Protein 7QTP (pdb70)

Radius of gyration: 11.74 Å; Cα contacts (8 Å, |Δi|>4): 234; chains: 2; bounding box: 33×28×25 Å

Nearest PDB structures (foldseek):
  7qtp-assembly1_A  TM=1.011E+00  e=6.847E-17  Homo sapiens
  8b87-assembly1_A  TM=9.877E-01  e=2.131E-13  Homo sapiens
  8b87-assembly1_B  TM=9.893E-01  e=3.385E-13  Homo sapiens
  7qto-assembly1_A  TM=9.683E-01  e=3.195E-13  Homo sapiens
  6mtv-assembly1_A  TM=9.563E-01  e=1.615E-12  Homo sapie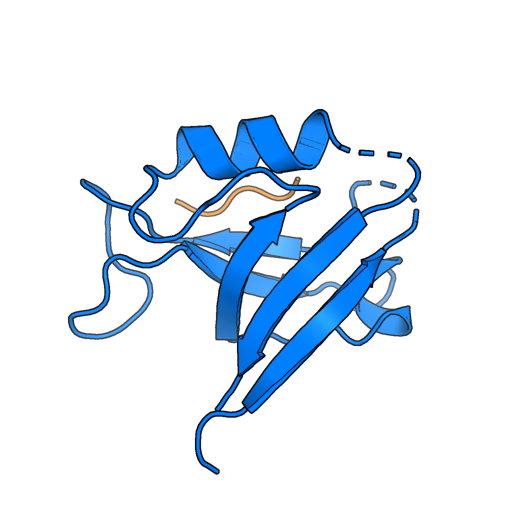ns

Solvent-accessible surface area: 5167 Å² total; per-residue (Å²): 124,152,100,97,94,42,75,14,81,2,134,104,35,18,1,5,0,9,1,0,107,75,34,90,74,74,87,78,140,35,80,11,1,4,0,16,138,41,50,82,150,4,18,0,29,163,27,16,3,129,89,25,0,37,1,3,45,0,39,56,73,73,1,115,35,7,79,23,100,70,0,15,115,15,8,162,72,36,154,32,8,100,0,70,0,75,51,115,136,98,21,138,27

B-factor: mean 53.15, std 18.27, range [13.4, 107.46]

GO terms:
  GO:0035591 signaling adaptor a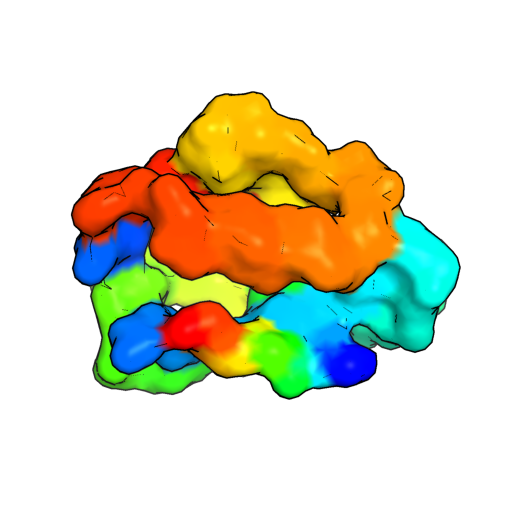ctivity (F, IDA)
  GO:0042734 presynaptic membrane (C, IDA)
  GO:0045211 postsynaptic membrane (C, IDA)
  GO:0005886 plasma membrane (C, IDA)
  GO:0005911 cell-cell junction (C, IDA)
  GO:0005912 adherens junction (C, IDA)
  GO:0031252 cell leading edge (C, IDA)
  GO:0045930 negative regulation of mitotic cell cycle (P, IDA)
  GO:0008283 cell population proliferation (P, IDA)
  GO:0070161 anchoring junction (C, EXP)
  GO:0098609 cell-cell adhesion (P, IGI)
  GO:0001843 neural tube closure (P, IMP)
  GO:0001921 positive regulation of receptor recycling (P, IMP)
  GO:0035089 establi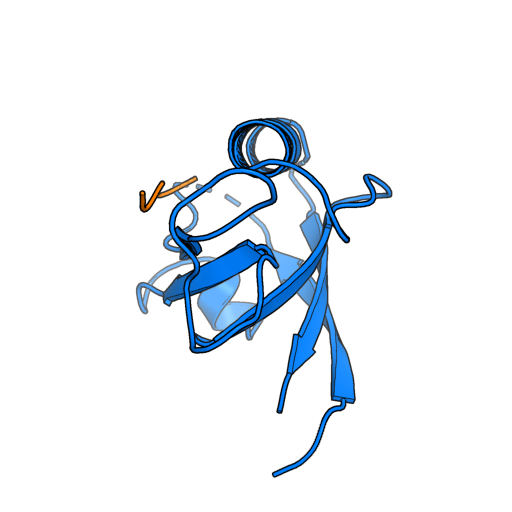shment of apical/basal cell polarity (P, IMP)
  GO:0043065 positive regulation of apoptotic process (P, IMP)
  GO:0016477 cell migration (P, IMP)
  GO:0030859 polarized epithelial cell differentiation (P, IMP)
  GO:0050918 positive chemotaxis (P, IMP)
  GO:0060561 apoptotic process involved in morphogenesis (P, IMP)
  GO:0090630 activation of GTPase activity (P, IMP)

Secondary structure (DSSP, 8-state):
---EEEEEEE---SEEEEE-BTS--SBTTB-SEEEEEE-SSSHHHHHT--TTPEEEEETTEE-TT-BHHHHHHHHHH---EEEEEEE-/--B--

InterPro domains:
  IPR001478 PDZ domain [PF00595] (730-811)
  IPR001478 PDZ domain [PF00595] (868-946)
  IPR001478 PDZ domain [PF00595] (1005-1089)
  IPR001478 PDZ domain [PF00595] (1103-1188)
  IPR001478 PDZ domain [PS50106] (728-815)
  IPR001478 PDZ domain [PS50106] (862-950)
  IPR001478 PDZ domain [PS50106] (1004-1093)
  IPR001478 PDZ domain [PS50106] (1100-1188)
  IPR001478 PDZ domain [SM00228] (736-815)
  IPR001478 PDZ domain [SM00228] (870-950)
  IPR001478 PDZ domain [SM00228] (1012-1093)
  IPR001478 PDZ domain [SM00228] (1109-1192)
  IPR001611 Leucine-rich repeat [PF13855] (36-94)
  IPR001611 Leucine-rich repeat [PF13855] (128-186)
  IPR001611 Leucine-rich repeat [PS51450] (60-81)
  IPR001611 Leucine-rich repeat [PS51450] (152-174)
  IPR001611 Leucine-rich repeat [PS51450] (198-219)
  IPR003591 Leucine-rich repeat, typical subtype [SM00369] (58-80)
  IPR003591 Leucine-rich repeat, typical subtype [SM00369] (81-104)
  IPR003591 Leucine-rich repeat, typical subtype [SM00369] (127-149)

Sequence (93 aa):
IEEEELTLTILGLGISIAGGKGSTPYKGDDEGIFISRVSEEGPAARAGVRVGDKLLEVNGVALQGAEHHEAVEALRGATAVQMRVWREIESKV

Structure (mmCIF, N/CA/C/O backbone):
data_7QTP
#
_entry.id   7QTP
#
_cell.length_a   58.535
_cell.length_b   51.202
_cell.length_c   27.868
_cell.angle_alpha   90.000
_cell.angle_beta   90.550
_cell.angle_gamma   90.000
#
_symmetry.space_group_name_H-M   'C 1 2 1'
#
loop_
_entity.id
_entity.type
_entity.pdbx_description
1 polymer 'Protein scribble homolog'
2 polymer 'Non-structural protein 1'
3 water water
#
loop_
_atom_site.group_PDB
_atom_site.id
_atom_site.type_symbol
_atom_site.label_atom_id
_atom_site.label_alt_id
_atom_site.label_comp_id
_atom_site.label_asym_id
_atom_site.label_entity_id
_atom_site.label_seq_id
_atom_site.pdbx_PDB_ins_code
_atom_site.Cartn_x
_atom_site.Cartn_y
_atom_site.Cartn_z
_atom_site.occupancy
_atom_site.B_iso_or_equiv
_atom_site.auth_seq_id
_atom_site.auth_comp_id
_atom_site.auth_asym_id
_atom_site.auth_atom_id
_atom_site.pdbx_PDB_model_num
ATOM 1 N N . ILE A 1 23 ? 28.25878 -20.25030 -8.73691 1.000 65.78101 722 ILE A N 1
ATOM 2 C CA . ILE A 1 23 ? 27.14283 -19.65285 -8.00915 1.000 71.06788 722 ILE A CA 1
ATOM 3 C C . ILE A 1 23 ? 27.20893 -18.12958 -8.04323 1.000 68.08481 722 ILE A C 1
ATOM 4 O O . ILE A 1 23 ? 28.07194 -17.52107 -7.40706 1.000 71.31764 722 ILE A O 1
ATOM 8 N N . GLU A 1 24 ? 26.29018 -17.52365 -8.79187 1.000 70.62411 723 GLU A N 1
ATOM 9 C CA . GLU A 1 24 ? 26.14831 -16.07785 -8.88205 1.000 72.28749 723 GLU A CA 1
ATOM 10 C C . GLU A 1 24 ? 24.68687 -15.72282 -8.63174 1.000 63.62891 723 GLU A C 1
ATOM 11 O O . GLU A 1 24 ? 23.84622 -16.59405 -8.38532 1.000 66.28478 723 GLU A O 1
ATOM 23 N N . GLU A 1 25 ? 24.37965 -14.43224 -8.70581 1.000 57.02556 724 GLU A N 1
ATOM 24 C CA . GLU A 1 25 ? 23.13607 -13.93876 -8.13867 1.000 53.03375 724 GLU A CA 1
ATOM 25 C C . GLU A 1 25 ? 21.96188 -14.16961 -9.08141 1.000 53.81312 724 GLU A C 1
ATOM 26 O O . GLU A 1 25 ? 22.09515 -14.17038 -10.31095 1.000 59.87216 724 GLU A O 1
ATOM 38 N N . GLU A 1 26 ? 20.79969 -14.36638 -8.46514 1.000 46.29244 725 GLU A N 1
ATOM 39 C CA . GLU A 1 26 ? 19.56451 -14.73705 -9.13598 1.000 53.19896 725 GLU A CA 1
ATOM 40 C C . GLU A 1 26 ? 18.43210 -14.23099 -8.26296 1.000 48.18237 725 GLU A C 1
ATOM 41 O O . GLU A 1 26 ? 18.39583 -14.55730 -7.07456 1.000 39.88632 725 GLU A O 1
ATOM 53 N N . GLU A 1 27 ? 17.51501 -13.45061 -8.82714 1.000 48.56569 726 GLU A N 1
ATOM 54 C CA . GLU A 1 27 ? 16.37691 -12.98709 -8.04346 1.000 44.11963 726 GLU A CA 1
ATOM 55 C C . GLU A 1 27 ? 15.26593 -14.02227 -8.09813 1.000 45.14888 726 GLU A C 1
ATOM 56 O O . GLU A 1 27 ? 14.93482 -14.53009 -9.17169 1.000 57.33380 726 GLU A O 1
ATOM 68 N N . LEU A 1 28 ? 14.66561 -14.30994 -6.94631 1.000 42.23816 727 LEU A N 1
ATOM 69 C CA . LEU A 1 28 ? 13.52677 -15.21427 -6.90087 1.000 42.86065 727 LEU A CA 1
ATOM 70 C C . LEU A 1 28 ? 12.45692 -14.66913 -5.95820 1.000 42.79715 727 LEU A C 1
ATOM 71 O O . LEU A 1 28 ? 12.74931 -13.91969 -5.02039 1.000 38.90055 727 LEU A O 1
ATOM 87 N N . THR A 1 29 ? 11.20494 -15.04203 -6.24159 1.000 45.25743 728 THR A N 1
ATOM 88 C CA . THR A 1 29 ? 10.06474 -14.81082 -5.36000 1.000 45.87220 728 THR A CA 1
ATOM 89 C C . THR A 1 29 ? 9.67566 -16.13437 -4.70874 1.000 45.53944 728 THR A C 1
ATOM 90 O O . THR A 1 29 ? 9.42126 -17.12708 -5.40157 1.000 48.03777 728 THR A O 1
ATOM 101 N N . LEU A 1 30 ? 9.66412 -16.14539 -3.37761 1.000 47.04106 729 LEU A N 1
ATOM 102 C CA . LEU A 1 30 ? 9.28647 -17.29477 -2.56563 1.000 48.01898 729 LEU A CA 1
ATOM 103 C C . LEU A 1 30 ? 8.00877 -16.95945 -1.81095 1.000 52.09113 729 LEU A C 1
ATOM 104 O O . LEU A 1 30 ? 7.82791 -15.82246 -1.36570 1.000 44.02430 729 LEU A O 1
ATOM 120 N N . THR A 1 31 ? 7.12598 -17.95265 -1.67947 1.000 48.30681 730 THR A N 1
ATOM 121 C CA . THR A 1 31 ? 5.75239 -17.75123 -1.22324 1.000 52.25596 730 THR A CA 1
ATOM 122 C C . THR A 1 31 ? 5.52173 -18.65206 -0.01680 1.000 51.59367 730 THR A C 1
ATOM 123 O O . THR A 1 31 ? 5.43629 -19.87641 -0.15390 1.000 56.79131 730 THR A O 1
ATOM 134 N N . ILE A 1 32 ? 5.46576 -18.05232 1.16513 1.000 48.04417 731 ILE A N 1
ATOM 135 C CA . ILE A 1 32 ? 5.33645 -18.79301 2.40109 1.000 51.48205 731 ILE A CA 1
ATOM 136 C C . ILE A 1 32 ? 3.86503 -18.76781 2.81635 1.000 63.27081 731 ILE A C 1
ATOM 137 O O . ILE A 1 32 ? 3.06024 -18.00873 2.28092 1.000 58.69568 731 ILE A O 1
ATOM 153 N N . LEU A 1 33 ? 3.51359 -19.62099 3.76682 1.000 66.30156 732 LEU A N 1
ATOM 154 C CA . LEU A 1 33 ? 2.12588 -19.79667 4.16582 1.000 71.39272 732 LEU A CA 1
ATOM 155 C C . LEU A 1 33 ? 1.92677 -19.19528 5.54661 1.000 72.58907 732 LEU A C 1
ATOM 156 O O . LEU A 1 33 ? 1.70984 -19.92015 6.51543 1.000 76.88539 732 LEU A O 1
ATOM 172 N N . GLY A 1 38 ? 5.26216 -20.13359 14.23552 1.000 89.04896 737 GLY A N 1
ATOM 173 C CA . GLY A 1 38 ? 6.16053 -19.28133 13.48753 1.000 87.21148 737 GLY A CA 1
ATOM 174 C C . GLY A 1 38 ? 6.34849 -19.78307 12.07107 1.000 77.82829 737 GLY A C 1
ATOM 175 O O . GLY A 1 38 ? 5.56072 -20.59153 11.57415 1.000 85.34975 737 GLY A O 1
ATOM 179 N N . LEU A 1 39 ? 7.39940 -19.29663 11.41250 1.000 77.60293 738 LEU A N 1
ATOM 180 C CA . LEU A 1 39 ? 7.70678 -19.69280 10.04366 1.000 68.34890 738 LEU A CA 1
ATOM 181 C C . LEU A 1 39 ? 9.13444 -20.21293 9.90712 1.000 66.28143 738 LEU A C 1
ATOM 182 O O . LEU A 1 39 ? 9.61010 -20.40841 8.78343 1.000 62.96516 738 LEU A O 1
ATOM 198 N N . GLY A 1 40 ? 9.83023 -20.44294 11.01818 1.000 68.68514 739 GLY A N 1
ATOM 199 C CA . GLY A 1 40 ? 11.05608 -21.21874 10.98331 1.000 68.50006 739 GLY A CA 1
ATOM 200 C C . GLY A 1 40 ? 12.18729 -20.59680 10.20676 1.000 65.65937 739 GLY A C 1
ATOM 201 O O . GLY A 1 40 ? 13.08481 -21.31526 9.75564 1.000 62.13218 739 GLY A O 1
ATOM 205 N N . ILE A 1 41 ? 12.15681 -19.27915 10.01817 1.000 58.81026 740 ILE A N 1
ATOM 206 C CA . ILE A 1 41 ? 13.27688 -18.51310 9.48665 1.000 53.94478 740 ILE A CA 1
ATOM 207 C C . ILE A 1 41 ? 13.73356 -17.53872 10.56432 1.000 57.64321 740 ILE A C 1
ATOM 208 O O . ILE A 1 41 ? 12.90832 -16.86605 11.19449 1.000 58.91758 740 ILE A O 1
ATOM 224 N N . SER A 1 42 ? 15.03986 -17.48212 10.79579 1.000 53.16685 741 SER A N 1
ATOM 225 C CA . SER A 1 42 ? 15.67751 -16.38190 11.50397 1.000 52.55058 741 SER A CA 1
ATOM 226 C C . SER A 1 42 ? 16.24382 -15.42202 10.46116 1.000 47.30063 741 SER A C 1
ATOM 227 O O . SER A 1 42 ? 16.67893 -15.84744 9.38784 1.000 44.65461 741 SER A O 1
ATOM 235 N N . ILE A 1 43 ? 16.18334 -14.11995 10.74952 1.000 46.37943 742 ILE A N 1
ATOM 236 C CA . ILE A 1 43 ? 16.72011 -13.10712 9.84516 1.000 42.18655 742 ILE A CA 1
ATOM 237 C C . ILE A 1 43 ? 17.78185 -12.31670 10.59513 1.000 47.77295 742 ILE A C 1
ATOM 238 O O . ILE A 1 43 ? 17.69150 -12.11281 11.81024 1.000 51.88123 742 ILE A O 1
ATOM 254 N N . ALA A 1 44 ? 18.81754 -11.90404 9.87200 1.000 39.73236 743 ALA A N 1
ATOM 255 C CA . ALA A 1 44 ? 19.90923 -11.13646 10.44893 1.000 40.35227 743 ALA A CA 1
ATOM 256 C C . ALA A 1 44 ? 20.20726 -9.92064 9.58021 1.000 40.02673 743 ALA A C 1
ATOM 257 O O . ALA A 1 44 ? 19.79881 -9.84432 8.41970 1.000 40.37300 743 ALA A O 1
ATOM 264 N N . GLY A 1 45 ? 20.89739 -8.94821 10.17279 1.000 41.22244 744 GLY A N 1
ATOM 265 C CA . GLY A 1 45 ? 21.41138 -7.79857 9.44766 1.000 36.56945 744 GLY A CA 1
ATOM 266 C C . GLY A 1 45 ? 20.44348 -6.62603 9.41114 1.000 39.97539 744 GLY A C 1
ATOM 267 O O . GLY A 1 45 ? 19.40217 -6.59869 10.07441 1.000 39.26888 744 GLY A O 1
ATOM 271 N N . GLY A 1 46 ? 20.81496 -5.63568 8.59698 1.000 43.35341 745 GLY A N 1
ATOM 272 C CA . GLY A 1 46 ? 20.03252 -4.42425 8.42919 1.000 47.85670 745 GLY A CA 1
ATOM 273 C C . GLY A 1 46 ? 20.83853 -3.15445 8.62704 1.000 53.92114 745 GLY A C 1
ATOM 274 O O . GLY A 1 46 ? 21.87710 -3.16693 9.29795 1.000 54.27523 745 GLY A O 1
ATOM 278 N N . LYS A 1 47 ? 20.36986 -2.05198 8.04305 1.000 59.47673 746 LYS A N 1
ATOM 279 C CA . LYS A 1 47 ? 21.06511 -0.78311 8.18212 1.000 56.84431 746 LYS A CA 1
ATOM 280 C C . LYS A 1 47 ? 21.20310 -0.42864 9.65483 1.000 62.04401 746 LYS A C 1
ATOM 281 O O . LYS A 1 47 ? 20.25976 -0.58499 10.43616 1.000 61.72745 746 LYS A O 1
ATOM 300 N N . GLY A 1 48 ? 22.38597 0.03463 10.03304 1.000 68.28122 747 GLY A N 1
ATOM 301 C CA . GLY A 1 48 ? 22.63991 0.34774 11.42818 1.000 74.48096 747 GLY A CA 1
ATOM 302 C C . GLY A 1 48 ? 22.53361 -0.85773 12.34217 1.000 75.72108 747 GLY A C 1
ATOM 303 O O . GLY A 1 48 ? 21.95670 -0.75767 13.42897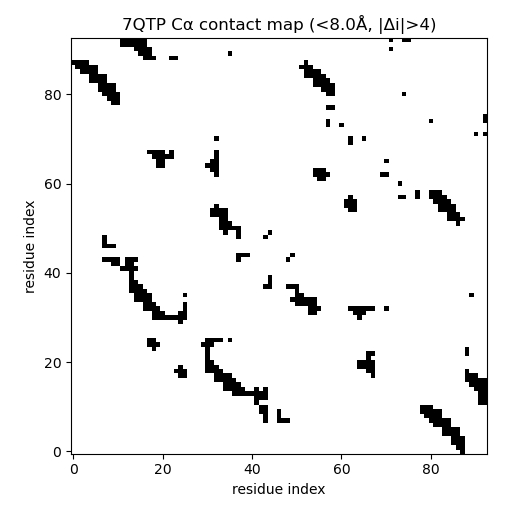 1.000 80.53227 747 GLY A O 1
ATOM 307 N N . SER A 1 49 ? 23.08919 -1.99065 11.92323 1.000 69.33871 748 SER A N 1
ATOM 308 C CA . SER A 1 49 ? 23.01842 -3.21089 12.71584 1.000 68.04544 748 SER A CA 1
ATOM 309 C C . SER A 1 49 ? 24.21272 -4.08612 12.36953 1.000 67.92400 748 SER A C 1
ATOM 310 O O . SER A 1 49 ? 24.90208 -3.86816 11.37170 1.000 67.52252 748 SER A O 1
ATOM 318 N N . THR A 1 50 ? 24.43881 -5.09869 13.18551 1.000 68.69728 749 THR A N 1
ATOM 319 C CA . THR A 1 50 ? 25.60836 -5.95051 12.98080 1.000 69.75998 749 THR A CA 1
ATOM 320 C C . THR A 1 50 ? 25.45809 -6.72361 11.68220 1.000 62.66145 749 THR A C 1
ATOM 321 O O . THR A 1 50 ? 24.53984 -7.54662 11.57918 1.000 57.88660 749 THR A O 1
ATOM 332 N N . PRO A 1 51 ? 26.31332 -6.51493 10.67318 1.000 62.93318 750 PRO A N 1
ATOM 333 C CA . PRO A 1 51 ? 26.11159 -7.18240 9.38185 1.000 57.04056 750 PRO A CA 1
ATOM 334 C C . PRO A 1 51 ? 26.05325 -8.69887 9.52831 1.000 53.93375 750 PRO A C 1
ATOM 335 O O . PRO A 1 51 ? 26.60412 -9.28009 10.46663 1.000 59.88771 750 PRO A O 1
ATOM 346 N N . TYR A 1 52 ? 25.33691 -9.33499 8.58883 1.000 49.26593 751 TYR A N 1
ATOM 347 C CA . TYR A 1 52 ? 25.29733 -10.79296 8.48284 1.000 45.30831 751 TYR A CA 1
ATOM 348 C C . TYR A 1 52 ? 26.57429 -11.36175 7.86467 1.000 47.76920 751 TYR A C 1
ATOM 349 O O . TYR A 1 52 ? 27.04403 -12.42670 8.28889 1.000 47.99250 751 TYR A O 1
ATOM 367 N N . LYS A 1 53 ? 27.15179 -10.67304 6.87832 1.000 47.91978 752 LYS A N 1
ATOM 368 C CA . LYS A 1 53 ? 28.35464 -11.14984 6.20644 1.000 52.57563 752 LYS A CA 1
ATOM 369 C C . LYS A 1 53 ? 29.18807 -9.97584 5.70860 1.000 58.30252 752 LYS A C 1
ATOM 370 O O . LYS A 1 53 ? 28.63654 -8.96114 5.27470 1.000 63.34609 752 LYS A O 1
ATOM 389 N N . GLY A 1 54 ? 30.51329 -10.13946 5.73652 1.000 59.68384 753 GLY A N 1
ATOM 390 C CA . GLY A 1 54 ? 31.42946 -9.15685 5.18210 1.000 67.14034 753 GLY A CA 1
ATOM 391 C C . GLY A 1 54 ? 30.98063 -7.71452 5.31063 1.000 71.33136 753 GLY A C 1
ATOM 392 O O . GLY A 1 54 ? 30.78004 -7.21292 6.41904 1.000 68.89338 753 GLY A O 1
ATOM 396 N N . ASP A 1 55 ? 30.79637 -7.03746 4.18351 1.000 67.46051 754 ASP A N 1
ATOM 397 C CA . ASP A 1 55 ? 30.48317 -5.61726 4.18604 1.000 69.23537 754 ASP A CA 1
ATOM 398 C C . ASP A 1 55 ? 29.00113 -5.31149 4.02260 1.000 70.13375 754 ASP A C 1
ATOM 399 O O . ASP A 1 55 ? 28.61969 -4.13965 4.08256 1.000 65.82838 754 ASP A O 1
ATOM 408 N N . ASP A 1 56 ? 28.16169 -6.31716 3.81973 1.000 58.70118 755 ASP A N 1
ATOM 409 C CA . ASP A 1 56 ? 26.77940 -6.09276 3.42534 1.000 61.32331 755 ASP A CA 1
ATOM 410 C C . ASP A 1 56 ? 25.90870 -5.79764 4.64064 1.000 55.61114 755 ASP A C 1
ATOM 411 O O . ASP A 1 56 ? 25.90557 -6.55279 5.61872 1.000 58.20086 755 ASP A O 1
ATOM 420 N N . GLU A 1 57 ? 25.17559 -4.68871 4.57067 1.000 50.65676 756 GLU A N 1
ATOM 421 C CA . GLU A 1 57 ? 24.21335 -4.31964 5.59538 1.000 50.00808 756 GLU A CA 1
ATOM 422 C C . GLU A 1 57 ? 22.80723 -4.83539 5.30382 1.000 43.76959 756 GLU A C 1
ATOM 423 O O . GLU A 1 57 ? 21.86565 -4.43276 5.99202 1.000 43.32947 756 GLU A O 1
ATOM 435 N N . GLY A 1 58 ? 22.63893 -5.70639 4.31013 1.000 39.63245 757 GLY A N 1
ATOM 436 C CA . GLY A 1 58 ? 21.31596 -6.18192 3.94883 1.000 39.71412 757 GLY A CA 1
ATOM 437 C C . GLY A 1 58 ? 20.71388 -7.05279 5.03236 1.000 32.83079 757 GLY A C 1
ATOM 438 O O . GLY A 1 58 ? 21.34389 -7.39438 6.03223 1.000 35.35983 757 GLY A O 1
ATOM 442 N N . ILE A 1 59 ? 19.45339 -7.42330 4.82006 1.000 29.10261 758 ILE A N 1
ATOM 443 C CA . ILE A 1 59 ? 18.73334 -8.31364 5.72790 1.000 27.82348 758 ILE A CA 1
ATOM 444 C C . ILE A 1 59 ? 18.74743 -9.69773 5.08319 1.000 24.86221 758 ILE A C 1
ATOM 445 O O . ILE A 1 59 ? 18.43964 -9.83501 3.89044 1.000 28.76284 758 ILE A O 1
ATOM 461 N N . PHE A 1 60 ? 19.16480 -10.71554 5.84291 1.000 25.73856 759 PHE A N 1
ATOM 462 C CA . PHE A 1 60 ? 19.38460 -12.05556 5.30584 1.000 25.20243 759 PHE A CA 1
ATOM 463 C C . PHE A 1 60 ? 18.634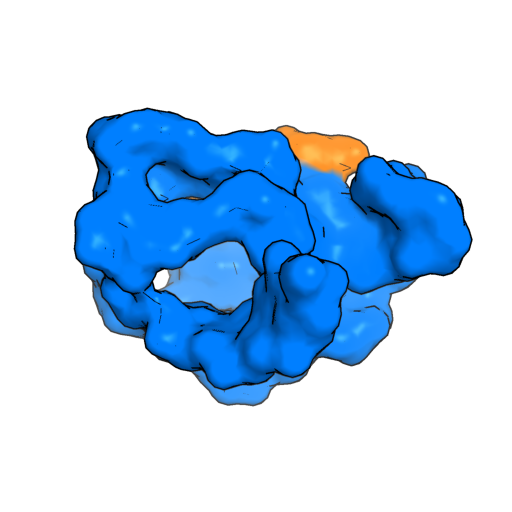88 -13.10622 6.11321 1.000 26.00520 759 PHE A C 1
ATOM 464 O O . PHE A 1 60 ? 18.33306 -12.92005 7.29676 1.000 28.13602 759 PHE A O 1
ATOM 481 N N . ILE A 1 61 ? 18.34026 -14.21601 5.44283 1.000 25.36033 760 ILE A N 1
ATOM 482 C CA . ILE A 1 61 ? 17.87410 -15.42777 6.10960 1.000 27.18347 760 ILE A CA 1
ATOM 483 C C . ILE A 1 61 ? 19.08447 -16.06925 6.78019 1.000 29.66149 760 ILE A C 1
ATOM 484 O O . ILE A 1 61 ? 20.00567 -16.54018 6.10089 1.000 29.41804 760 ILE A O 1
ATOM 500 N N . SER A 1 62 ? 19.11927 -16.05976 8.11088 1.000 32.55495 761 SER A N 1
ATOM 501 C CA . SER A 1 62 ? 20.21252 -16.65890 8.86441 1.000 35.61057 761 SER A CA 1
ATOM 502 C C . SER A 1 62 ? 19.96987 -18.12350 9.20755 1.000 38.79813 761 SER A C 1
ATOM 503 O O . SER A 1 62 ? 20.93230 -18.87213 9.41372 1.000 39.67050 761 SER A O 1
ATOM 511 N N . ARG A 1 63 ? 18.71058 -18.54007 9.28777 1.000 37.65833 762 ARG A N 1
ATOM 512 C CA . ARG A 1 63 ? 18.34984 -19.88324 9.70798 1.000 40.21875 762 ARG A CA 1
ATOM 513 C C . ARG A 1 63 ? 17.06026 -20.27912 9.00613 1.000 38.49829 762 ARG A C 1
ATOM 514 O O . ARG A 1 63 ? 16.18779 -19.43749 8.77291 1.000 37.25290 762 ARG A O 1
ATOM 535 N N . VAL A 1 64 ? 16.95403 -21.55810 8.65319 1.000 39.34236 763 VAL A N 1
ATOM 536 C CA . VAL A 1 64 ? 15.72167 -22.11595 8.10448 1.000 38.73025 763 VAL A CA 1
ATOM 537 C C . VAL A 1 64 ? 15.50483 -23.46839 8.77131 1.000 42.65568 763 VAL A C 1
ATOM 538 O O . VAL A 1 64 ? 16.34685 -24.36478 8.65481 1.000 43.80629 763 VAL A O 1
ATOM 551 N N . SER A 1 65 ? 14.40525 -23.59342 9.51032 1.000 57.31325 764 SER A N 1
ATOM 552 C CA . SER A 1 65 ? 14.07679 -24.83841 10.19370 1.000 59.57873 764 SER A CA 1
ATOM 553 C C . SER A 1 65 ? 13.32918 -25.76516 9.24197 1.000 62.58855 764 SER A C 1
ATOM 554 O O . SER A 1 65 ? 12.34442 -25.36517 8.61315 1.000 63.29486 764 SER A O 1
ATOM 562 N N . GLU A 1 66 ? 13.79556 -27.01038 9.14980 1.000 65.61130 765 GLU A N 1
ATOM 563 C CA . GLU A 1 66 ? 13.35725 -27.87899 8.06328 1.000 68.17458 765 GLU A CA 1
ATOM 564 C C . GLU A 1 66 ? 11.84100 -28.02704 8.01500 1.000 74.06025 765 GLU A C 1
ATOM 565 O O . GLU A 1 66 ? 11.28293 -28.29172 6.94285 1.000 73.12254 765 GLU A O 1
ATOM 569 N N . GLU A 1 67 ? 11.15858 -27.85457 9.14776 1.000 75.77691 766 GLU A N 1
ATOM 570 C CA . GLU A 1 67 ? 9.70240 -27.99123 9.20060 1.000 80.60232 766 GLU A CA 1
ATOM 571 C C . GLU A 1 67 ? 9.06332 -26.61654 9.37832 1.000 83.69900 766 GLU A C 1
ATOM 572 O O . GLU A 1 67 ? 8.57885 -26.24068 10.44657 1.000 95.53367 766 GLU A O 1
ATOM 584 N N . GLY A 1 68 ? 9.09343 -25.86145 8.28954 1.000 72.72538 767 GLY A N 1
ATOM 585 C CA . GLY A 1 68 ? 8.43459 -24.58384 8.21578 1.000 70.12470 767 GLY A CA 1
ATOM 586 C C . GLY A 1 68 ? 7.82266 -24.42456 6.84511 1.000 71.07729 767 GLY A C 1
ATOM 587 O O . GLY A 1 68 ? 8.21713 -25.10564 5.89601 1.000 72.30944 767 GLY A O 1
ATOM 591 N N . PRO A 1 69 ? 6.83817 -23.53621 6.70809 1.000 68.50742 768 PRO A N 1
ATOM 592 C CA . PRO A 1 69 ? 6.29951 -23.25974 5.36760 1.000 66.73272 768 PRO A CA 1
ATOM 593 C C . PRO A 1 69 ? 7.34099 -22.66110 4.44317 1.000 60.61812 768 PRO A C 1
ATOM 594 O O . PRO A 1 69 ? 7.22502 -22.79679 3.21864 1.000 63.42080 768 PRO A O 1
ATOM 605 N N . ALA A 1 70 ? 8.37182 -22.01822 4.99157 1.000 58.70065 769 ALA A N 1
ATOM 606 C CA . ALA A 1 70 ? 9.37536 -21.39563 4.14039 1.000 54.28929 769 ALA A CA 1
ATOM 607 C C . ALA A 1 70 ? 10.27379 -22.44770 3.49744 1.000 49.32913 769 ALA A C 1
ATOM 608 O O . ALA A 1 70 ? 10.70232 -22.28436 2.34932 1.000 54.77520 769 ALA A O 1
ATOM 615 N N . ALA A 1 71 ? 10.53984 -23.55397 4.19728 1.000 53.34472 770 ALA A N 1
ATOM 616 C CA . ALA A 1 71 ? 11.31813 -24.63175 3.58851 1.000 54.04661 770 ALA A CA 1
ATOM 617 C C . ALA A 1 71 ? 10.60965 -25.19110 2.35565 1.000 56.20805 770 ALA A C 1
ATOM 618 O O . ALA A 1 71 ? 11.18110 -25.23780 1.25975 1.000 53.50223 770 ALA A O 1
ATOM 625 N N . ARG A 1 72 ? 9.35631 -25.63187 2.51706 1.000 61.49085 771 ARG A N 1
ATOM 626 C CA . ARG A 1 72 ? 8.59594 -26.13755 1.37580 1.000 64.11164 771 ARG A CA 1
ATOM 627 C C . ARG A 1 72 ? 8.35797 -25.06231 0.31678 1.000 59.40113 771 ARG A C 1
ATOM 628 O O . ARG A 1 72 ? 8.15780 -25.39571 -0.85625 1.000 59.97190 771 ARG A O 1
ATOM 649 N N . ALA A 1 73 ? 8.40428 -23.78400 0.69295 1.000 55.03085 772 ALA A N 1
ATOM 650 C CA . ALA A 1 73 ? 8.41045 -22.70731 -0.28957 1.000 50.04768 772 ALA A CA 1
ATOM 651 C C . ALA A 1 73 ? 9.77100 -22.54152 -0.95718 1.000 45.03087 772 ALA A C 1
ATOM 652 O O . ALA A 1 73 ? 9.85704 -21.90550 -2.01284 1.000 51.28578 772 ALA A O 1
ATOM 659 N N . GLY A 1 74 ? 10.82875 -23.09974 -0.37793 1.000 44.84718 773 GLY A N 1
ATOM 660 C CA . GLY A 1 74 ? 12.14038 -23.06029 -0.98495 1.000 40.82099 773 GLY A CA 1
ATOM 661 C C . GLY A 1 74 ? 13.04802 -21.95327 -0.51113 1.000 35.47271 773 GLY A C 1
ATOM 662 O O . GLY A 1 74 ? 14.07424 -21.70429 -1.15064 1.000 34.22149 773 GLY A O 1
ATOM 666 N N . VAL A 1 75 ? 12.71357 -21.27944 0.58459 1.000 41.23269 774 VAL A N 1
ATOM 667 C CA . VAL A 1 75 ? 13.61350 -20.26900 1.11237 1.000 30.96823 774 VAL A CA 1
ATOM 668 C C . VAL A 1 75 ? 14.88306 -20.95273 1.60242 1.000 30.83242 774 VAL A C 1
ATOM 669 O O . VAL A 1 75 ? 14.85375 -22.08627 2.11156 1.000 35.03050 774 VAL A O 1
ATOM 682 N N . ARG A 1 76 ? 16.01161 -20.25997 1.45015 1.000 26.26228 775 ARG A N 1
ATOM 683 C CA . ARG A 1 76 ? 17.31506 -20.84813 1.70275 1.000 25.72712 775 ARG A CA 1
ATOM 684 C C . ARG A 1 76 ? 18.15583 -19.91729 2.56611 1.000 24.85702 775 ARG A C 1
ATOM 685 O O . ARG A 1 76 ? 18.07835 -18.69098 2.43854 1.000 19.44826 775 ARG A O 1
ATOM 706 N N . VAL A 1 77 ? 18.96628 -20.52401 3.44456 1.000 25.16471 776 VAL A N 1
ATOM 707 C CA . VAL A 1 77 ? 19.91041 -19.77291 4.26606 1.000 26.88959 776 VAL A CA 1
ATOM 708 C C . VAL A 1 77 ? 20.81982 -18.94752 3.36437 1.000 28.68686 776 VAL A C 1
ATOM 709 O O . VAL A 1 77 ? 21.36575 -19.44840 2.37640 1.000 17.46184 776 VAL A O 1
ATOM 722 N N . GLY A 1 78 ? 20.96617 -17.66960 3.70548 1.000 17.22514 777 GLY A N 1
ATOM 723 C CA . GLY A 1 78 ? 21.78948 -16.76633 2.93787 1.000 20.19360 777 GLY A CA 1
ATOM 724 C C . GLY A 1 78 ? 21.02856 -15.92720 1.93656 1.000 22.58763 777 GLY A C 1
ATOM 725 O O . GLY A 1 78 ? 21.57687 -14.93592 1.44005 1.000 15.67245 777 GLY A O 1
ATOM 729 N N . ASP A 1 79 ? 19.79075 -16.29340 1.61743 1.000 21.26674 778 ASP A N 1
ATOM 730 C CA . ASP A 1 79 ? 18.94726 -15.42983 0.80151 1.000 15.52548 778 ASP A CA 1
ATOM 731 C C . ASP A 1 79 ? 18.91901 -14.02106 1.37794 1.000 23.86223 778 ASP A C 1
ATOM 732 O O . ASP A 1 79 ? 18.76326 -13.83844 2.58847 1.000 21.45823 778 ASP A O 1
ATOM 741 N N . LYS A 1 80 ? 19.08888 -13.02423 0.51151 1.000 13.39724 779 LYS A N 1
ATOM 742 C CA . LYS A 1 80 ? 18.99210 -11.63177 0.92576 1.000 21.98298 779 LYS A CA 1
ATOM 743 C C . LYS A 1 80 ? 17.57338 -11.15109 0.65580 1.000 19.14935 779 LYS A C 1
ATOM 744 O O . LYS A 1 80 ? 17.07851 -11.27997 -0.46798 1.000 20.86993 779 LYS A O 1
ATOM 763 N N . LEU A 1 81 ? 16.91605 -10.61737 1.68043 1.000 18.36482 780 LEU A N 1
ATOM 764 C CA . LEU A 1 81 ? 15.54421 -10.15332 1.52679 1.000 16.47653 780 LEU A CA 1
ATOM 765 C C . LEU A 1 81 ? 15.52279 -8.81617 0.79201 1.000 20.13777 780 LEU A C 1
ATOM 766 O O . LEU A 1 81 ? 16.22458 -7.87686 1.17580 1.000 25.32141 780 LEU A O 1
ATOM 782 N N . LEU A 1 82 ? 14.71141 -8.72825 -0.25755 1.000 19.58369 781 LEU A N 1
ATOM 783 C CA . LEU A 1 82 ? 14.52903 -7.48077 -0.99111 1.000 21.77768 781 LEU A CA 1
ATOM 784 C C . LEU A 1 82 ? 13.15096 -6.86610 -0.80815 1.000 24.26000 781 LEU A C 1
ATOM 785 O O . LEU A 1 82 ? 13.02199 -5.63383 -0.73773 1.000 25.99701 781 LEU A O 1
ATOM 801 N N . GLU A 1 83 ? 12.11106 -7.69398 -0.74994 1.000 24.89816 782 GLU A N 1
ATOM 802 C CA . GLU A 1 83 ? 10.75530 -7.18249 -0.62818 1.000 27.73178 782 GLU A CA 1
ATOM 803 C C . GLU A 1 83 ? 9.88883 -8.22610 0.05078 1.000 28.06220 782 GLU A C 1
ATOM 804 O O . GLU A 1 83 ? 9.94118 -9.41029 -0.30009 1.000 29.35720 782 GLU A O 1
ATOM 816 N N . VAL A 1 84 ? 9.08686 -7.78204 1.00696 1.000 35.59359 783 VAL A N 1
ATOM 817 C CA . VAL A 1 84 ? 8.09700 -8.63434 1.64662 1.000 45.18837 783 VAL A CA 1
ATOM 818 C C . VAL A 1 84 ? 6.73313 -8.00406 1.40261 1.000 38.97296 783 VAL A C 1
ATOM 819 O O . VAL A 1 84 ? 6.39728 -6.97063 1.99667 1.000 36.18507 783 VAL A O 1
ATOM 832 N N . ASN A 1 85 ? 5.94818 -8.62711 0.53260 1.000 40.43407 784 ASN A N 1
ATOM 833 C CA . ASN A 1 85 ? 4.60609 -8.15872 0.21771 1.000 51.35375 784 ASN A CA 1
ATOM 834 C C . ASN A 1 85 ? 4.59732 -6.65298 -0.04054 1.000 47.45280 784 ASN A C 1
ATOM 835 O O . ASN A 1 85 ? 3.97085 -5.87475 0.68411 1.000 48.47167 784 ASN A O 1
ATOM 846 N N . GLY A 1 86 ? 5.32894 -6.24935 -1.07878 1.000 50.19004 785 GLY A N 1
ATOM 847 C CA . GLY A 1 86 ? 5.35946 -4.86102 -1.49636 1.000 48.16435 785 GLY A CA 1
ATOM 848 C C . GLY A 1 86 ? 6.23586 -3.97090 -0.63746 1.000 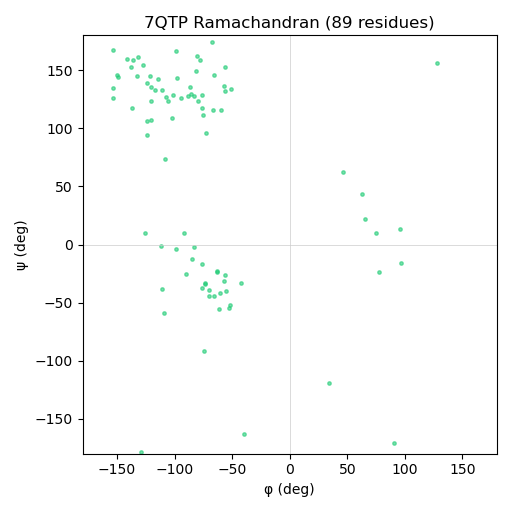44.09033 785 GLY A C 1
ATOM 849 O O . GLY A 1 86 ? 6.69116 -2.91613 -1.09562 1.000 48.91940 785 GLY A O 1
ATOM 853 N N . VAL A 1 87 ? 6.47710 -4.38294 0.60786 1.000 44.85507 786 VAL A N 1
ATOM 854 C CA . VAL A 1 87 ? 7.29557 -3.59362 1.52393 1.000 50.27663 786 VAL A CA 1
ATOM 855 C C . VAL A 1 87 ? 8.75869 -3.75278 1.14245 1.000 41.22886 786 VAL A C 1
ATOM 856 O O . VAL A 1 87 ? 9.31849 -4.85964 1.18776 1.000 35.68161 786 VAL A O 1
ATOM 869 N N . ALA A 1 88 ? 9.39480 -2.65227 0.76878 1.000 36.61450 787 ALA A N 1
ATOM 870 C CA . ALA A 1 88 ? 10.76446 -2.68610 0.28261 1.000 34.18018 787 ALA A CA 1
ATOM 871 C C . ALA A 1 88 ? 11.71419 -2.76980 1.46963 1.000 32.72522 787 ALA A C 1
ATOM 872 O O . ALA A 1 88 ? 11.65920 -1.92811 2.37364 1.000 33.33888 787 ALA A O 1
ATOM 879 N N . LEU A 1 89 ? 12.56356 -3.79856 1.48447 1.000 28.56874 788 LEU A N 1
ATOM 880 C CA . LEU A 1 89 ? 13.48089 -4.02879 2.59276 1.000 30.47161 788 LEU A CA 1
ATOM 881 C C . LEU A 1 89 ? 14.93711 -3.81944 2.21358 1.000 27.29503 788 LEU A C 1
ATOM 882 O O . LEU A 1 89 ? 15.81582 -3.98056 3.07174 1.000 25.33589 788 LEU A O 1
ATOM 898 N N . GLN A 1 90 ? 15.20888 -3.49400 0.95060 1.000 29.95250 789 GLN A N 1
ATOM 899 C CA . GLN A 1 90 ? 16.54165 -3.08761 0.53271 1.000 26.20412 789 GLN A CA 1
ATOM 900 C C . GLN A 1 90 ? 16.94954 -1.84365 1.30672 1.000 28.32611 789 GLN A C 1
ATOM 901 O O . GLN A 1 90 ? 16.31113 -0.79399 1.18988 1.000 30.89868 789 GLN A O 1
ATOM 915 N N . GLY A 1 91 ? 17.98614 -1.97517 2.13113 1.000 39.36453 790 GLY A N 1
ATOM 916 C CA . GLY A 1 91 ? 18.44987 -0.87067 2.94226 1.000 37.33109 790 GLY A CA 1
ATOM 917 C C . GLY A 1 91 ? 17.59089 -0.54240 4.14277 1.000 36.21881 790 GLY A C 1
ATOM 918 O O . GLY A 1 91 ? 17.81584 0.49389 4.77484 1.000 37.64413 790 GLY A O 1
ATOM 922 N N . ALA A 1 92 ? 16.62349 -1.38774 4.48661 1.000 31.94410 791 ALA A N 1
ATOM 923 C CA . ALA A 1 92 ? 15.82034 -1.20348 5.68258 1.000 32.43777 791 ALA A CA 1
ATOM 924 C C . ALA A 1 92 ? 16.59216 -1.62964 6.92833 1.000 46.76343 791 ALA A C 1
ATOM 925 O O . ALA A 1 92 ? 17.54128 -2.41700 6.87141 1.000 42.96498 791 ALA A O 1
ATOM 932 N N . GLU A 1 93 ? 16.15725 -1.10398 8.06599 1.000 33.44533 792 GLU A N 1
ATOM 933 C CA . GLU A 1 93 ? 16.70982 -1.50122 9.34413 1.000 42.59666 792 GLU A CA 1
ATOM 934 C C . GLU A 1 93 ? 16.07903 -2.81792 9.78652 1.000 35.23338 792 GLU A C 1
ATOM 935 O O . GLU A 1 93 ? 15.03493 -3.24290 9.28380 1.000 35.28298 792 GLU A O 1
ATOM 947 N N . HIS A 1 94 ? 16.73644 -3.47352 10.74004 1.000 43.02724 793 HIS A N 1
ATOM 948 C CA . 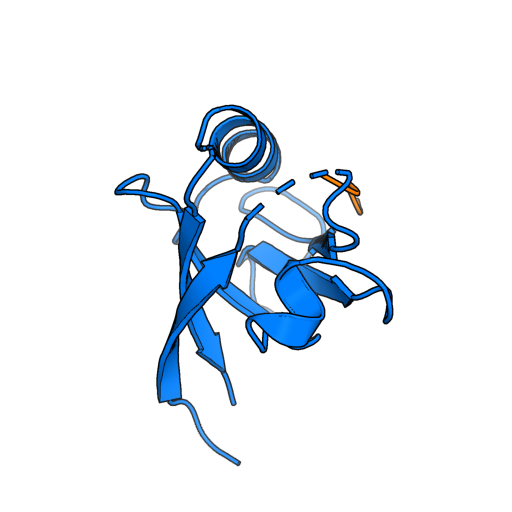HIS A 1 94 ? 16.28222 -4.78630 11.18443 1.000 37.29705 793 HIS A CA 1
ATOM 949 C C . HIS A 1 94 ? 14.80994 -4.76419 11.58531 1.000 33.32062 793 HIS A C 1
ATOM 950 O O . HIS A 1 94 ? 14.00566 -5.56521 11.09410 1.000 30.37469 793 HIS A O 1
ATOM 964 N N . HIS A 1 95 ? 14.43692 -3.86465 12.49945 1.000 44.57464 794 HIS A N 1
ATOM 965 C CA . HIS A 1 95 ? 13.06888 -3.88242 13.00987 1.000 41.53026 794 HIS A CA 1
ATOM 966 C C . HIS A 1 95 ? 12.04975 -3.75613 11.88566 1.000 38.59928 794 HIS A C 1
ATOM 967 O O . HIS A 1 95 ? 10.93732 -4.28940 11.98916 1.000 40.38620 794 HIS A O 1
ATOM 981 N N . GLU A 1 96 ? 12.40194 -3.04645 10.80824 1.000 44.05664 795 GLU A N 1
ATOM 982 C CA . GLU A 1 96 ? 11.47397 -2.91457 9.69056 1.000 40.24777 795 GLU A CA 1
ATOM 983 C C . GLU A 1 96 ? 11.14133 -4.27343 9.09782 1.000 31.86083 795 GLU A C 1
ATOM 984 O O . GLU A 1 96 ? 9.98617 -4.54345 8.74539 1.000 28.79268 795 GLU A O 1
ATOM 996 N N . ALA A 1 97 ? 12.14719 -5.13561 8.95558 1.000 26.17961 796 ALA A N 1
ATOM 997 C CA . ALA A 1 97 ? 11.90276 -6.43047 8.33644 1.000 30.42209 796 ALA A CA 1
ATOM 998 C C . ALA A 1 97 ? 11.07999 -7.31000 9.25927 1.000 29.70009 796 ALA A C 1
ATOM 999 O O . ALA A 1 97 ? 10.14076 -7.98436 8.82484 1.000 31.84681 796 ALA A O 1
ATOM 1006 N N . VAL A 1 98 ? 11.43584 -7.32963 10.54304 1.000 32.68589 797 VAL A N 1
ATOM 1007 C CA . VAL A 1 98 ? 10.65065 -8.09007 11.51201 1.000 38.03196 797 VAL A CA 1
ATOM 1008 C C . VAL A 1 98 ? 9.17553 -7.70311 11.41466 1.000 40.37148 797 VAL A C 1
ATOM 1009 O O . VAL A 1 98 ? 8.29832 -8.55880 11.24408 1.000 42.08066 797 VAL A O 1
ATOM 1022 N N . GLU A 1 99 ? 8.88150 -6.40252 11.48004 1.000 41.41735 798 GLU A N 1
ATOM 1023 C CA . GLU A 1 99 ? 7.48853 -5.95883 11.48713 1.000 45.08044 798 GLU A CA 1
ATOM 1024 C C . GLU A 1 99 ? 6.79231 -6.26547 10.16672 1.000 41.15794 798 GLU A C 1
ATOM 1025 O O . GLU A 1 99 ? 5.65129 -6.74589 10.15155 1.000 44.30164 798 GLU A O 1
ATOM 1037 N N . ALA A 1 100 ? 7.46326 -5.99042 9.04764 1.000 34.93583 799 ALA A N 1
ATOM 1038 C CA . ALA A 1 100 ? 6.91627 -6.34250 7.74262 1.000 35.16999 799 ALA A CA 1
ATOM 1039 C C . ALA A 1 100 ? 6.56628 -7.82373 7.64242 1.000 41.49423 799 ALA A C 1
ATOM 1040 O O . ALA A 1 100 ? 5.54290 -8.17358 7.04425 1.000 39.63088 799 ALA A O 1
ATOM 1047 N N . LEU A 1 101 ? 7.39734 -8.70944 8.20254 1.000 37.51053 800 LEU A N 1
ATOM 1048 C CA . LEU A 1 101 ? 7.14345 -10.14327 8.06535 1.000 34.48954 800 LEU A CA 1
ATOM 1049 C C . LEU A 1 101 ? 5.92337 -10.57931 8.87031 1.000 48.30444 800 LEU A C 1
ATOM 1050 O O . LEU A 1 101 ? 5.15878 -11.44709 8.43129 1.000 46.74335 800 LEU A O 1
ATOM 1066 N N . ARG A 1 102 ? 5.74156 -10.02291 10.06574 1.000 45.96810 801 ARG A N 1
ATOM 1067 C CA . ARG A 1 102 ? 4.61920 -10.44558 10.89424 1.000 53.04598 801 ARG A CA 1
ATOM 1068 C C . ARG A 1 102 ? 3.30564 -9.89883 10.35451 1.000 54.54784 801 ARG A C 1
ATOM 1069 O O . ARG A 1 102 ? 2.26993 -10.56846 10.43337 1.000 59.50544 801 ARG A O 1
ATOM 1090 N N . GLY A 1 103 ? 3.33130 -8.69824 9.78500 1.000 50.76172 802 GLY A N 1
ATOM 1091 C CA . GLY A 1 103 ? 2.14088 -8.07209 9.25532 1.000 46.66233 802 GLY A CA 1
ATOM 1092 C C . GLY A 1 103 ? 1.73869 -8.49105 7.86358 1.000 47.09997 802 GLY A C 1
ATOM 1093 O O . GLY A 1 103 ? 0.70890 -8.02207 7.37172 1.000 49.67072 802 GLY A O 1
ATOM 1097 N N . ALA A 1 104 ? 2.50608 -9.35952 7.21151 1.000 47.69830 803 ALA A N 1
ATOM 1098 C CA . ALA A 1 104 ? 2.23709 -9.72151 5.82045 1.000 46.68229 803 ALA A CA 1
ATOM 1099 C C . ALA A 1 104 ? 1.04181 -10.65863 5.68928 1.000 50.52834 803 ALA A C 1
ATOM 1100 O O . ALA A 1 104 ? 0.48089 -10.81363 4.60294 1.000 56.13294 803 ALA A O 1
ATOM 1107 N N . THR A 1 106 ? -1.30069 -14.01140 5.42692 1.000 68.08611 805 THR A N 1
ATOM 1108 C CA . THR A 1 106 ? -1.28384 -15.44852 5.20128 1.000 63.35556 805 THR A CA 1
ATOM 1109 C C . THR A 1 106 ? -0.34497 -15.83117 4.06704 1.000 60.48602 805 THR A C 1
ATOM 1110 O O . THR A 1 106 ? 0.25291 -16.91165 4.06181 1.000 65.85004 805 THR A O 1
ATOM 1121 N N . ALA A 1 107 ? -0.25315 -14.93385 3.09163 1.000 58.94556 806 ALA A N 1
ATOM 1122 C CA . ALA A 1 107 ? 0.58571 -15.12001 1.92273 1.000 56.63422 806 ALA A CA 1
ATOM 1123 C C . ALA A 1 107 ? 1.74453 -14.13751 1.95795 1.000 51.39514 806 ALA A C 1
ATOM 1124 O O . ALA A 1 107 ? 1.55268 -12.94572 2.21313 1.000 52.56900 806 ALA A O 1
ATOM 1127 N N . VAL A 1 108 ? 2.94160 -14.65878 1.71112 1.000 50.79419 807 VAL A N 1
ATOM 1128 C CA . VAL A 1 108 ? 4.17051 -13.87866 1.76828 1.000 43.84449 807 VAL A CA 1
ATOM 1129 C C . VAL A 1 108 ? 4.86042 -14.02064 0.42157 1.000 44.50991 807 VAL A C 1
ATOM 1130 O O . VAL A 1 108 ? 5.62257 -14.96890 0.20802 1.000 47.23059 807 VAL A O 1
ATOM 1143 N N . GLN A 1 109 ? 4.61835 -13.07691 -0.48215 1.000 43.23109 808 GLN A N 1
ATOM 1144 C CA . GLN A 1 109 ? 5.44794 -12.94230 -1.67703 1.000 41.97817 808 GLN A CA 1
ATOM 1145 C C . GLN A 1 109 ? 6.79163 -12.36470 -1.25680 1.000 53.71984 808 GLN A C 1
ATOM 1146 O O . GLN A 1 109 ? 6.94993 -11.14641 -1.14544 1.000 49.62892 808 GLN A O 1
ATOM 1160 N N . MET A 1 110 ? 7.77249 -13.23506 -1.03833 1.000 42.19052 809 MET A N 1
ATOM 1161 C CA . MET A 1 110 ? 9.08042 -12.83335 -0.53312 1.000 42.87363 809 MET A CA 1
ATOM 1162 C C . MET A 1 110 ? 10.07822 -12.81130 -1.68520 1.000 44.21951 809 MET A C 1
ATOM 1163 O O . MET A 1 110 ? 10.48654 -13.86622 -2.18222 1.000 39.15696 809 MET A O 1
ATOM 1177 N N . ARG A 1 111 ? 10.48843 -11.60743 -2.08386 1.000 32.95100 810 ARG A N 1
ATOM 1178 C CA . ARG A 1 111 ? 11.47876 -11.43097 -3.13908 1.000 30.52476 810 ARG A CA 1
ATOM 1179 C C . ARG A 1 111 ? 12.88160 -11.44316 -2.53435 1.000 29.33897 810 ARG A C 1
ATOM 1180 O O . ARG A 1 111 ? 13.15614 -10.73759 -1.55923 1.000 26.75948 810 ARG A O 1
ATOM 1201 N N . VAL A 1 112 ? 13.76283 -12.27503 -3.07882 1.000 27.54441 811 VAL A N 1
ATOM 1202 C CA . VAL A 1 112 ? 15.09615 -12.41382 -2.51548 1.000 25.26707 811 VAL A CA 1
ATOM 1203 C C . VAL A 1 112 ? 16.12666 -12.42151 -3.63474 1.000 27.94245 811 VAL A C 1
ATOM 1204 O O . VAL A 1 112 ? 15.81833 -12.71170 -4.79287 1.000 27.26891 811 VAL A O 1
ATOM 1217 N N . TRP A 1 113 ? 17.36858 -12.10773 -3.27170 1.000 24.32170 812 TRP A N 1
ATOM 1218 C CA . TRP A 1 113 ? 18.52280 -12.34698 -4.13053 1.000 25.04508 812 TRP A CA 1
ATOM 1219 C C . TRP A 1 113 ? 19.30954 -13.51501 -3.55583 1.000 32.85278 812 TRP A C 1
ATOM 1220 O O . TRP A 1 113 ? 19.67639 -13.49742 -2.37508 1.000 22.05815 812 TRP A O 1
ATOM 1241 N N . ARG A 1 114 ? 19.58342 -14.51395 -4.38767 1.000 27.98239 813 ARG A N 1
ATOM 1242 C CA . ARG A 1 114 ? 20.34432 -15.68348 -3.97605 1.000 26.17014 813 ARG A CA 1
ATOM 1243 C C . ARG A 1 114 ? 21.54617 -15.85809 -4.88946 1.000 38.45332 813 ARG A C 1
ATOM 1244 O O . ARG A 1 114 ? 21.44884 -15.67663 -6.10793 1.000 32.44923 813 ARG A O 1
ATOM 1265 N N . GLU A 1 115 ? 22.67229 -16.20498 -4.27414 1.000 34.84143 814 GLU A N 1
ATOM 1266 C CA . GLU A 1 115 ? 23.91395 -16.51492 -4.96490 1.000 37.26359 814 GLU A CA 1
ATOM 1267 C C . GLU A 1 115 ? 23.97722 -17.99786 -5.28441 1.000 49.99255 814 GLU A C 1
ATOM 1268 O O . GLU A 1 115 ? 24.01169 -18.82185 -4.37111 1.000 48.72651 814 GLU A O 1
ATOM 1280 N N . ILE B 2 6 ? 21.75352 -9.57751 15.49628 1.000 79.54781 257 ILE B N 1
ATOM 1281 C CA . ILE B 2 6 ? 20.48159 -10.02879 16.04363 1.000 76.88932 257 ILE B CA 1
ATOM 1282 C C . ILE B 2 6 ? 19.76350 -10.94569 15.05504 1.000 70.08887 257 ILE B C 1
ATOM 1283 O O . ILE B 2 6 ? 19.69935 -10.66420 13.85580 1.000 73.74030 257 ILE B O 1
ATOM 1298 N N . GLU B 2 7 ? 19.23446 -12.04954 15.58890 1.000 69.63322 258 GLU B N 1
ATOM 1299 C CA . GLU B 2 7 ? 18.44499 -13.01967 14.84209 1.000 66.86601 258 GLU B CA 1
ATOM 1300 C 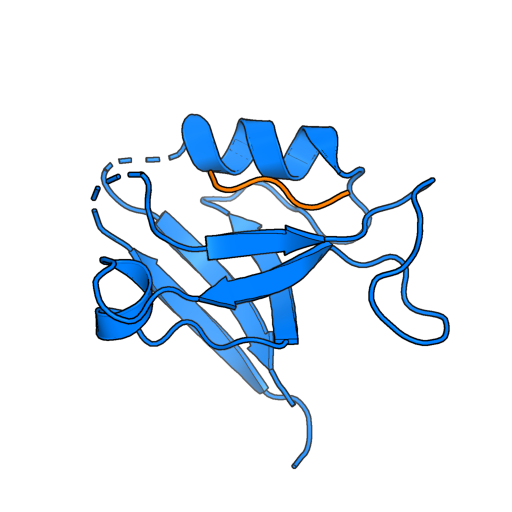C . GLU B 2 7 ? 17.05814 -13.13675 15.46270 1.000 66.55478 258 GLU B C 1
ATOM 1301 O O . GLU B 2 7 ? 16.92343 -13.45473 16.65153 1.000 68.79851 258 GLU B O 1
ATOM 1313 N N . SER B 2 8 ? 16.04017 -12.90563 14.63514 1.000 64.21414 259 SER B N 1
ATOM 1314 C CA . SER B 2 8 ? 14.63391 -12.95033 15.00219 1.000 64.07853 259 SER B CA 1
ATOM 1315 C C . SER B 2 8 ? 13.91354 -14.00319 14.16494 1.000 62.45248 259 SER B C 1
ATOM 1316 O O . SER B 2 8 ? 14.06599 -14.05541 12.93967 1.000 60.09835 259 SER B O 1
ATOM 1324 N N . LYS B 2 9 ? 13.07129 -14.79530 14.83870 1.000 63.41127 260 LYS B N 1
ATOM 1325 C CA . LYS B 2 9 ? 12.49301 -16.02491 14.30817 1.000 62.83781 260 LYS B CA 1
ATOM 1326 C C . LYS B 2 9 ? 11.23599 -15.80214 13.48010 1.000 61.39976 260 LYS B C 1
ATOM 1327 O O . LYS B 2 9 ? 10.80887 -16.72871 12.78193 1.000 60.87557 260 LYS B O 1
ATOM 1346 N N . VAL B 2 10 ? 10.64909 -14.60859 13.52355 1.000 67.97760 261 VAL B N 1
ATOM 1347 C CA . VAL B 2 10 ? 9.45824 -14.31040 12.73176 1.000 67.00767 261 VAL B CA 1
ATOM 1348 C C . VAL B 2 10 ? 8.47394 -15.48841 12.78126 1.000 71.99937 261 VAL B C 1
ATOM 1349 O O . VAL B 2 10 ? 7.68729 -15.59157 13.72178 1.000 80.21910 261 VAL B O 1
#

Foldseek 3Di:
DDKDKDWFKFQVAQWDKDFAAPHDHPDDPDRFIFGQTHDCPGRRVVSPDDGGWTWQDWQNRGRGRGGPVSVVVSVVPGSITGTMTMDD/DDDDD

Organism: Homo sapiens (NCBI:txid9606)